Protein AF-A0A945QR01-F1 (afdb_monomer_lite)

Radius of gyration: 19.52 Å; chains: 1; bounding box: 45×34×49 Å

Sequence (111 aa):
MERTLLPRRHHVQRFGSALNLNPHSHVLMLDGVYASDKKGAAPVFVPAPPLRDTDVQRIVETAAHRLLRLLQQRGVLDETDGDLPRPSGAQAQAIRSAAKSLGVLAPALNT

pLDDT: mean 73.04, std 20.97, range [30.41, 96.0]

Structure (mmCIF, N/CA/C/O backbone):
data_AF-A0A945QR01-F1
#
_entry.id   AF-A0A945QR01-F1
#
loop_
_atom_site.group_PDB
_atom_site.id
_atom_site.type_symbol
_atom_site.label_atom_id
_atom_site.label_alt_id
_atom_site.label_comp_id
_atom_site.label_asym_id
_atom_site.label_entity_id
_atom_site.label_seq_id
_atom_site.pdbx_PDB_ins_code
_atom_site.Cartn_x
_atom_site.Cartn_y
_atom_site.Cartn_z
_atom_site.occupancy
_atom_site.B_iso_or_equiv
_atom_site.auth_seq_id
_atom_site.auth_comp_id
_atom_site.auth_asym_id
_atom_site.auth_atom_id
_atom_site.pdbx_PDB_model_num
ATOM 1 N N . MET A 1 1 ? -29.994 14.642 -14.739 1.00 39.94 1 MET A N 1
ATOM 2 C CA . MET A 1 1 ? -29.376 13.513 -14.008 1.00 39.94 1 MET A CA 1
ATOM 3 C C . MET A 1 1 ? -27.918 13.869 -13.769 1.00 39.94 1 MET A C 1
ATOM 5 O O . MET A 1 1 ? -27.083 13.672 -14.641 1.00 39.94 1 MET A O 1
ATOM 9 N N . GLU A 1 2 ? -27.630 14.512 -12.643 1.00 39.19 2 GLU A N 1
ATOM 10 C CA . GLU A 1 2 ? -26.294 15.015 -12.328 1.00 39.19 2 GLU A CA 1
ATOM 11 C C . GLU A 1 2 ? -25.485 13.885 -11.683 1.00 39.19 2 GLU A C 1
ATOM 13 O O . GLU A 1 2 ? -25.785 13.429 -10.581 1.00 39.19 2 GLU A O 1
ATOM 18 N N . ARG A 1 3 ? -24.501 13.352 -12.415 1.00 45.19 3 ARG A N 1
ATOM 19 C CA . ARG A 1 3 ? -23.526 12.418 -11.848 1.00 45.19 3 ARG A CA 1
ATOM 20 C C . ARG A 1 3 ? -22.586 13.230 -10.967 1.00 45.19 3 ARG A C 1
ATOM 22 O O . ARG A 1 3 ? -21.661 13.854 -11.476 1.00 45.19 3 ARG A O 1
ATOM 29 N N . THR A 1 4 ? -22.799 13.192 -9.656 1.00 41.06 4 THR A N 1
ATOM 30 C CA . THR A 1 4 ? -21.803 13.646 -8.685 1.00 41.06 4 THR A CA 1
ATOM 31 C C . THR A 1 4 ? -20.537 12.807 -8.873 1.00 41.06 4 THR A C 1
ATOM 33 O O . THR A 1 4 ? -20.452 11.661 -8.430 1.00 41.06 4 THR A O 1
ATOM 36 N N . LEU A 1 5 ? -19.558 13.359 -9.590 1.00 51.69 5 LEU A N 1
ATOM 37 C CA . LEU A 1 5 ? -18.205 12.824 -9.669 1.00 51.69 5 LEU A CA 1
ATOM 38 C C . LEU A 1 5 ? -17.590 12.960 -8.276 1.00 51.69 5 LEU A C 1
ATOM 40 O O . LEU A 1 5 ? -17.088 14.018 -7.907 1.00 51.69 5 LEU A O 1
ATOM 44 N N . LEU A 1 6 ? -17.663 11.894 -7.479 1.00 49.56 6 LEU A N 1
ATOM 45 C CA . LEU A 1 6 ? -16.903 11.816 -6.238 1.00 49.56 6 LEU A CA 1
ATOM 46 C C . LEU A 1 6 ? -15.414 12.047 -6.565 1.00 49.56 6 LEU A C 1
ATOM 48 O O . LEU A 1 6 ? -14.899 11.421 -7.500 1.00 49.56 6 LEU A O 1
ATOM 52 N N . PRO A 1 7 ? -14.710 12.922 -5.827 1.00 54.66 7 PRO A N 1
ATOM 53 C CA . PRO A 1 7 ? -13.294 13.167 -6.060 1.00 54.66 7 PRO A CA 1
ATOM 54 C C . PRO A 1 7 ? -12.510 11.858 -5.934 1.00 54.66 7 PRO A C 1
ATOM 56 O O . PRO A 1 7 ? -12.812 11.003 -5.093 1.00 54.66 7 PRO A O 1
ATOM 59 N N . ARG A 1 8 ? -11.490 11.682 -6.784 1.00 59.31 8 ARG A N 1
ATOM 60 C CA . ARG A 1 8 ? -10.595 10.524 -6.690 1.00 59.31 8 ARG A CA 1
ATOM 61 C C . ARG A 1 8 ? -9.951 10.532 -5.303 1.00 59.31 8 ARG A C 1
ATOM 63 O O . ARG A 1 8 ? -9.205 11.444 -4.975 1.00 59.31 8 ARG A O 1
ATOM 70 N N . ARG A 1 9 ? -10.225 9.499 -4.500 1.00 69.88 9 ARG A N 1
ATOM 71 C CA . ARG A 1 9 ? -9.736 9.337 -3.112 1.00 69.88 9 ARG A CA 1
ATOM 72 C C . ARG A 1 9 ? -8.222 9.083 -2.996 1.00 69.88 9 ARG A C 1
ATOM 74 O O . ARG A 1 9 ? -7.746 8.652 -1.954 1.00 69.88 9 ARG A O 1
ATOM 81 N N . HIS A 1 10 ? -7.477 9.285 -4.076 1.00 76.00 10 HIS A N 1
ATOM 82 C CA . HIS A 1 10 ? -6.039 9.081 -4.154 1.00 76.00 10 HIS A CA 1
ATOM 83 C C . HIS A 1 10 ? -5.429 10.148 -5.060 1.00 76.00 10 HIS A C 1
ATOM 85 O O . HIS A 1 10 ? -5.981 10.480 -6.112 1.00 76.00 10 HIS A O 1
ATOM 91 N N . HIS A 1 11 ? -4.277 10.667 -4.651 1.00 87.88 11 HIS A N 1
ATOM 92 C CA . HIS A 1 11 ? -3.500 11.617 -5.433 1.00 87.88 11 HIS A CA 1
ATOM 93 C C . HIS A 1 11 ? -2.422 10.861 -6.211 1.00 87.88 11 HIS A C 1
ATOM 95 O O . HIS A 1 11 ? -1.699 10.049 -5.638 1.00 87.88 11 HIS A O 1
ATOM 101 N N . VAL A 1 12 ? -2.302 11.119 -7.514 1.00 88.94 12 VAL A N 1
ATOM 102 C CA . VAL A 1 12 ? -1.250 10.522 -8.347 1.00 88.94 12 VAL A CA 1
ATOM 103 C C . VAL A 1 12 ? -0.167 11.559 -8.587 1.00 88.94 12 VAL A C 1
ATOM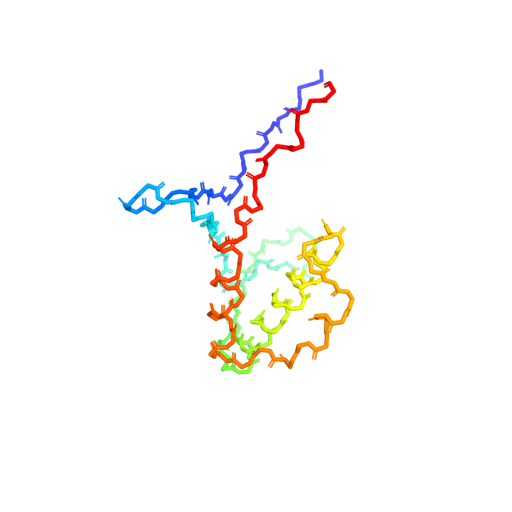 105 O O . VAL A 1 12 ? -0.361 12.497 -9.359 1.00 88.94 12 VAL A O 1
ATOM 108 N N . GLN A 1 13 ? 0.993 11.351 -7.976 1.00 89.31 13 GLN A N 1
ATOM 109 C CA . GLN A 1 13 ? 2.190 12.117 -8.281 1.00 89.31 13 GLN A CA 1
ATOM 110 C C . GLN A 1 13 ? 2.880 11.494 -9.496 1.00 89.31 13 GLN A C 1
ATOM 112 O O . GLN A 1 13 ? 3.138 10.293 -9.525 1.00 89.31 13 GLN A O 1
ATOM 117 N N . ARG A 1 14 ? 3.148 12.302 -10.527 1.00 89.31 14 ARG A N 1
ATOM 118 C CA . ARG A 1 14 ? 3.648 11.805 -11.823 1.00 89.31 14 ARG A CA 1
ATOM 119 C C . ARG A 1 14 ? 5.146 11.979 -12.031 1.00 89.31 14 ARG A C 1
ATOM 121 O O . ARG A 1 14 ? 5.735 11.166 -12.732 1.00 89.31 14 ARG A O 1
ATOM 128 N N . PHE A 1 15 ? 5.751 13.011 -11.454 1.00 91.25 15 PHE A N 1
ATOM 129 C CA . PHE A 1 15 ? 7.141 13.377 -11.724 1.00 91.25 15 PHE A CA 1
ATOM 130 C C . PHE A 1 15 ? 7.979 13.388 -10.444 1.00 91.25 15 PHE A C 1
ATOM 132 O O . PHE A 1 15 ? 7.483 13.726 -9.364 1.00 91.25 15 PHE A O 1
ATOM 139 N N . GLY A 1 16 ? 9.245 12.982 -10.579 1.00 88.75 16 GLY A N 1
ATOM 140 C CA . GLY A 1 16 ? 10.271 13.136 -9.545 1.00 88.75 16 GLY A CA 1
ATOM 141 C C . GLY A 1 16 ? 10.892 14.537 -9.539 1.00 88.75 16 GLY A C 1
ATOM 142 O O . GLY A 1 16 ? 10.578 15.369 -10.388 1.00 88.75 16 GLY A O 1
ATOM 143 N N . SER A 1 17 ? 11.814 14.788 -8.605 1.00 89.00 17 SER A N 1
ATOM 144 C CA . SER A 1 17 ? 12.518 16.078 -8.484 1.00 89.00 17 SER A CA 1
ATOM 145 C C . SER A 1 17 ? 13.343 16.447 -9.722 1.00 89.00 17 SER A C 1
ATOM 147 O O . SER A 1 17 ? 13.511 17.625 -10.009 1.00 89.00 17 SER A O 1
ATOM 149 N N . ALA A 1 18 ? 13.806 15.454 -10.487 1.00 93.31 18 ALA A N 1
ATOM 150 C CA . ALA A 1 18 ? 14.526 15.640 -11.747 1.00 93.31 18 ALA A CA 1
ATOM 151 C C . ALA A 1 18 ? 13.604 15.676 -12.988 1.00 93.31 18 ALA A C 1
ATOM 153 O O . ALA A 1 18 ? 14.071 15.448 -14.099 1.00 93.31 18 ALA A O 1
ATOM 154 N N . LEU A 1 19 ? 12.289 15.880 -12.813 1.00 88.88 19 LEU A N 1
ATOM 155 C CA . LEU A 1 19 ? 11.259 15.860 -13.871 1.00 88.88 19 LEU A CA 1
ATOM 156 C C . LEU A 1 19 ? 11.142 14.546 -14.666 1.00 88.88 19 LEU A C 1
ATOM 158 O O . LEU A 1 19 ? 10.365 14.454 -15.613 1.00 88.88 19 LEU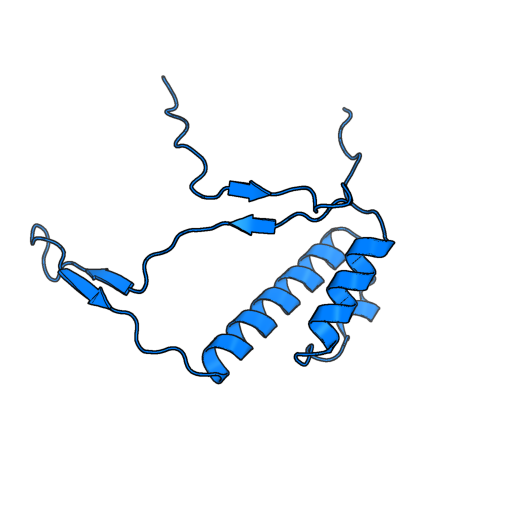 A O 1
ATOM 162 N N . ASN A 1 20 ? 11.842 13.489 -14.259 1.00 89.31 20 ASN A N 1
ATOM 163 C CA . ASN A 1 20 ? 11.662 12.167 -14.836 1.00 89.31 20 ASN A CA 1
ATOM 164 C C . ASN A 1 20 ? 10.276 11.610 -14.472 1.00 89.31 20 ASN A C 1
ATOM 166 O O . ASN A 1 20 ? 9.817 11.747 -13.330 1.00 89.31 20 ASN A O 1
ATOM 170 N N . LEU A 1 21 ? 9.636 10.930 -15.428 1.00 87.88 21 LEU A N 1
ATOM 171 C CA . LEU A 1 21 ? 8.386 10.211 -15.189 1.00 87.88 21 LEU A CA 1
ATOM 172 C C . LEU A 1 21 ? 8.599 9.187 -14.057 1.00 87.88 21 LEU A C 1
ATOM 174 O O . LEU A 1 21 ? 9.528 8.377 -14.091 1.00 87.88 21 LEU A O 1
ATOM 178 N N . ASN A 1 22 ? 7.781 9.288 -13.011 1.00 84.25 22 ASN A N 1
ATOM 179 C CA . ASN A 1 22 ? 7.810 8.446 -11.817 1.00 84.25 22 ASN A CA 1
ATOM 180 C C . ASN A 1 22 ? 6.410 8.378 -11.168 1.00 84.25 22 ASN A C 1
ATOM 182 O O . ASN A 1 22 ? 6.186 8.973 -10.105 1.00 84.25 22 ASN A O 1
ATOM 186 N N . PRO A 1 23 ? 5.442 7.710 -11.821 1.00 86.38 23 PRO A N 1
ATOM 187 C CA . PRO A 1 23 ? 4.070 7.657 -11.345 1.00 86.38 23 PRO A CA 1
ATOM 188 C C . PRO A 1 23 ? 3.974 6.868 -10.036 1.00 86.38 23 PRO A C 1
ATOM 190 O O . PRO A 1 23 ? 4.323 5.691 -9.980 1.00 86.38 23 PRO A O 1
ATOM 193 N N . HIS A 1 24 ? 3.442 7.499 -8.994 1.00 86.00 24 HIS A N 1
ATOM 194 C CA . HIS A 1 24 ? 3.088 6.840 -7.742 1.00 86.00 24 HIS A CA 1
ATOM 195 C C . HIS A 1 24 ? 1.809 7.432 -7.155 1.00 86.00 24 HIS A C 1
ATOM 197 O O . HIS A 1 24 ? 1.487 8.607 -7.337 1.00 86.00 24 HIS A O 1
ATOM 203 N N . SER A 1 25 ? 1.048 6.577 -6.477 1.00 87.12 25 SER A N 1
ATOM 204 C CA . SER A 1 25 ? -0.222 6.955 -5.865 1.00 87.12 25 SER A CA 1
ATOM 205 C C . SER A 1 25 ? -0.037 7.133 -4.368 1.00 87.12 25 SER A C 1
ATOM 207 O O . SER A 1 25 ? 0.401 6.212 -3.685 1.00 87.12 25 SER A O 1
ATOM 209 N N . HIS A 1 26 ? -0.412 8.303 -3.870 1.00 86.12 26 HIS A N 1
ATOM 210 C CA . HIS A 1 26 ? -0.587 8.571 -2.451 1.00 86.12 26 HIS A CA 1
ATOM 211 C C . HIS A 1 26 ? -2.027 8.235 -2.085 1.00 86.12 26 HIS A C 1
ATOM 213 O O . HIS A 1 26 ? -2.973 8.785 -2.661 1.00 86.12 26 HIS A O 1
ATOM 219 N N . VAL A 1 27 ? -2.190 7.299 -1.155 1.00 87.12 27 VAL A N 1
ATOM 220 C CA . VAL A 1 27 ? -3.495 6.802 -0.720 1.00 87.12 27 VAL A CA 1
ATOM 221 C C . VAL A 1 27 ? -3.548 6.863 0.798 1.00 87.12 27 VAL A C 1
ATOM 223 O O . VAL A 1 27 ? -2.628 6.400 1.464 1.00 87.12 27 VAL A O 1
ATOM 226 N N . LEU A 1 28 ? -4.632 7.421 1.333 1.00 89.75 28 LEU A N 1
ATOM 227 C CA . LEU A 1 28 ? -4.946 7.349 2.755 1.00 89.75 28 LEU A CA 1
ATOM 228 C C . LEU A 1 28 ? -5.962 6.230 2.974 1.00 89.75 28 LEU A C 1
ATOM 230 O O . LEU A 1 28 ? -7.000 6.182 2.309 1.00 89.75 28 LEU A O 1
ATOM 234 N N . MET A 1 29 ? -5.649 5.331 3.901 1.00 87.00 29 MET A N 1
ATOM 235 C CA . MET A 1 29 ? -6.525 4.245 4.333 1.00 87.00 29 MET A CA 1
ATOM 236 C C . MET A 1 29 ? -6.592 4.214 5.858 1.00 87.00 29 MET A C 1
ATOM 238 O O . MET A 1 29 ? -5.676 4.674 6.535 1.00 87.00 29 MET A O 1
ATOM 242 N N . LEU A 1 30 ? -7.700 3.690 6.381 1.00 92.69 30 LEU A N 1
ATOM 243 C CA . LEU A 1 30 ? -7.853 3.421 7.808 1.00 92.69 30 LEU A CA 1
ATOM 244 C C . LEU A 1 30 ? -7.021 2.196 8.195 1.00 92.69 30 LEU A C 1
ATOM 246 O O . LEU A 1 30 ? -7.009 1.209 7.460 1.00 92.69 30 LEU A O 1
ATOM 250 N N . ASP A 1 31 ? -6.403 2.242 9.374 1.00 93.06 31 ASP A N 1
ATOM 251 C CA . ASP A 1 31 ? -5.713 1.098 9.981 1.00 93.06 31 ASP A CA 1
ATOM 252 C C . ASP A 1 31 ? -6.684 0.249 10.819 1.00 93.06 31 ASP A C 1
ATOM 254 O O . ASP A 1 31 ? -6.586 0.108 12.038 1.00 93.06 31 ASP A O 1
ATOM 258 N N . GLY A 1 32 ? -7.740 -0.213 10.157 1.00 94.44 32 GLY A N 1
ATOM 259 C CA . GLY A 1 32 ? -8.865 -0.882 10.791 1.00 94.44 32 GLY A CA 1
ATOM 260 C C . GLY A 1 32 ? -10.150 -0.691 10.004 1.00 94.44 32 GLY A C 1
ATOM 261 O O . GLY A 1 32 ? -10.164 -0.158 8.892 1.00 94.44 32 GLY A O 1
ATOM 262 N N . VAL A 1 33 ? -11.253 -1.134 10.591 1.00 94.75 33 VAL A N 1
ATOM 263 C CA . VAL A 1 33 ? -12.578 -1.093 9.971 1.00 94.75 33 VAL A CA 1
ATOM 264 C C . VAL A 1 33 ? -13.612 -0.574 10.955 1.00 94.75 33 VAL A C 1
ATOM 266 O O . VAL A 1 33 ? -13.480 -0.741 12.159 1.00 94.75 33 VAL A O 1
ATOM 269 N N . TYR A 1 34 ? -14.673 0.034 10.443 1.00 94.19 34 TYR A N 1
ATOM 270 C CA . TYR A 1 34 ? -15.878 0.280 11.226 1.00 94.19 34 TYR A CA 1
ATOM 271 C C . TYR A 1 34 ? -16.846 -0.886 11.014 1.00 94.19 34 TYR A C 1
ATOM 273 O O . TYR A 1 34 ? -17.167 -1.209 9.869 1.00 94.19 34 TYR A O 1
ATOM 281 N N . ALA A 1 35 ? -17.301 -1.513 12.098 1.00 92.25 35 ALA A N 1
ATOM 282 C CA . ALA A 1 35 ? -18.235 -2.637 12.066 1.00 92.25 35 ALA A CA 1
ATOM 283 C C . ALA A 1 35 ? -19.474 -2.348 12.928 1.00 92.25 35 ALA A C 1
ATOM 285 O O . ALA A 1 35 ? -19.366 -1.744 13.993 1.00 92.25 35 ALA A O 1
ATOM 286 N N . SER A 1 36 ? -20.647 -2.797 12.475 1.00 91.94 36 SER A N 1
ATOM 287 C CA . SER A 1 36 ? -21.901 -2.761 13.242 1.00 91.94 36 SER A CA 1
ATOM 288 C C . SER A 1 36 ? -22.371 -4.193 13.492 1.00 91.94 36 SER A C 1
ATOM 290 O O . SER A 1 36 ? -22.458 -4.984 12.554 1.00 91.94 36 SER A O 1
ATOM 292 N N . ASP A 1 37 ? -22.687 -4.523 14.743 1.00 80.12 37 ASP A N 1
ATOM 293 C CA . ASP A 1 37 ? -23.121 -5.862 15.169 1.00 80.12 37 ASP A CA 1
ATOM 294 C C . ASP A 1 37 ? -24.604 -6.146 14.861 1.00 80.12 37 ASP A C 1
ATOM 296 O O . ASP A 1 37 ? -25.018 -7.300 14.737 1.00 80.12 37 ASP A O 1
ATOM 300 N N . LYS A 1 38 ? -25.414 -5.092 14.727 1.00 82.62 38 LYS A N 1
ATOM 301 C CA . LYS A 1 38 ? -26.855 -5.142 14.468 1.00 82.62 38 LYS A CA 1
ATOM 302 C C . LYS A 1 38 ? -27.265 -4.047 13.494 1.00 82.62 38 LYS A C 1
ATOM 304 O O . LYS A 1 38 ? -26.687 -2.960 13.441 1.00 82.62 38 LYS A O 1
ATOM 309 N N . LYS A 1 39 ? -28.323 -4.316 12.729 1.00 81.12 39 LYS A N 1
ATOM 310 C CA . LYS A 1 39 ? -28.899 -3.345 11.794 1.00 81.12 39 LYS A CA 1
ATOM 311 C C . LYS A 1 39 ? -29.405 -2.124 12.576 1.00 81.12 39 LYS A C 1
ATOM 3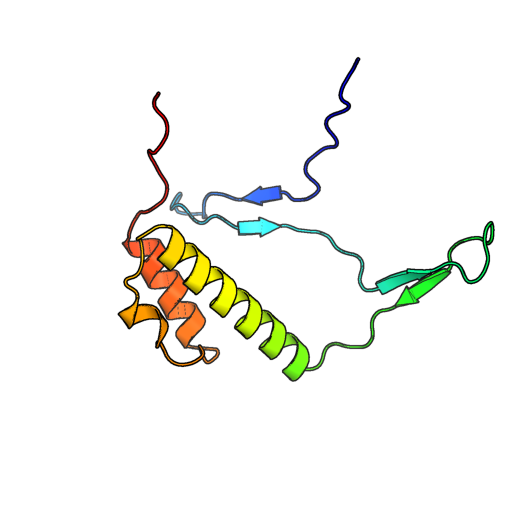13 O O . LYS A 1 39 ? -30.305 -2.257 13.396 1.00 81.12 39 LYS A O 1
ATOM 318 N N . GLY A 1 40 ? -28.820 -0.954 12.317 1.00 80.19 40 GLY A N 1
ATOM 319 C CA . GLY A 1 40 ? -29.170 0.306 12.986 1.00 80.19 40 GLY A CA 1
ATOM 320 C C . GLY A 1 40 ? -28.328 0.657 14.219 1.00 80.19 40 GLY A C 1
ATOM 321 O O . GLY A 1 40 ? -28.517 1.739 14.766 1.00 80.19 40 GLY A O 1
ATOM 322 N N . ALA A 1 41 ? -27.388 -0.198 14.642 1.00 87.06 41 ALA A N 1
ATOM 323 C CA . ALA A 1 41 ? -26.428 0.147 15.690 1.00 87.06 41 ALA A CA 1
ATOM 324 C C . ALA A 1 41 ? -25.326 1.077 15.154 1.00 87.06 41 ALA A C 1
ATOM 326 O O . ALA A 1 41 ? -24.890 0.945 14.003 1.00 87.06 41 ALA A O 1
ATOM 327 N N . ALA A 1 42 ? -24.855 1.997 16.003 1.00 92.44 42 ALA A N 1
ATOM 328 C CA . ALA A 1 42 ? -23.723 2.856 15.676 1.00 92.44 42 ALA A CA 1
ATOM 329 C C . ALA A 1 42 ? -22.475 1.997 15.390 1.00 92.44 42 ALA A C 1
ATOM 331 O O . ALA A 1 42 ? -22.194 1.068 16.150 1.00 92.44 42 ALA A O 1
ATOM 332 N N . PRO A 1 43 ? -21.735 2.270 14.303 1.00 93.38 43 PRO A N 1
ATOM 333 C CA . PRO A 1 43 ? -20.546 1.504 13.976 1.00 93.38 43 PRO A CA 1
ATOM 334 C C . PRO A 1 43 ? -19.437 1.751 15.000 1.00 93.38 43 PRO A C 1
ATOM 336 O O . PRO A 1 43 ? -19.183 2.888 15.399 1.00 93.38 43 PRO A O 1
ATOM 339 N N . VAL A 1 44 ? -18.738 0.686 15.377 1.00 94.50 44 VAL A N 1
ATOM 340 C CA . VAL A 1 44 ? -17.585 0.728 16.282 1.00 94.50 44 VAL A CA 1
ATOM 341 C C . VAL A 1 44 ? -16.313 0.518 15.470 1.00 94.50 44 VAL A C 1
ATOM 343 O O . VAL A 1 44 ? -16.276 -0.318 14.564 1.00 94.50 44 VAL A O 1
ATOM 346 N N . PHE A 1 45 ? -15.270 1.290 15.776 1.00 95.31 45 PHE A N 1
ATOM 347 C CA . PHE A 1 45 ? -13.963 1.104 15.157 1.00 95.31 45 PHE A CA 1
ATOM 348 C C . PHE A 1 45 ? -13.271 -0.134 15.730 1.00 95.31 45 PHE A C 1
ATOM 350 O O . PHE A 1 45 ? -13.101 -0.264 16.941 1.00 95.31 45 PHE A O 1
ATOM 357 N N . VAL A 1 46 ? -12.850 -1.022 14.837 1.00 95.44 46 VAL A N 1
ATOM 358 C CA . VAL A 1 46 ? -12.066 -2.216 15.128 1.00 95.44 46 VAL A CA 1
ATOM 359 C C . VAL A 1 46 ? -10.685 -2.013 14.497 1.00 95.44 46 VAL A C 1
ATOM 361 O O . VAL A 1 46 ? -10.593 -1.989 13.264 1.00 95.44 46 VAL A O 1
ATOM 364 N N . PRO A 1 47 ? -9.621 -1.835 15.301 1.00 96.00 47 PRO A N 1
ATOM 365 C CA . PRO A 1 47 ? -8.275 -1.640 14.774 1.00 96.00 47 PRO A CA 1
ATOM 366 C C . PRO A 1 47 ? -7.793 -2.893 14.037 1.00 96.00 47 PRO A C 1
ATOM 368 O O . PRO A 1 47 ? -8.164 -4.018 14.387 1.00 96.00 47 PRO A O 1
ATOM 371 N N . ALA A 1 48 ? -6.957 -2.704 13.018 1.00 94.94 48 ALA A N 1
ATOM 372 C CA . ALA A 1 48 ? -6.280 -3.821 12.376 1.00 94.94 48 ALA A CA 1
ATOM 373 C C . ALA A 1 48 ? -5.278 -4.475 13.352 1.00 94.94 48 ALA A C 1
ATOM 375 O O . ALA A 1 48 ? -4.726 -3.802 14.227 1.00 94.94 48 ALA A O 1
ATOM 376 N N . PRO A 1 49 ? -5.022 -5.790 13.233 1.00 94.19 49 PRO A N 1
ATOM 377 C CA . PRO A 1 49 ? -3.928 -6.410 13.967 1.00 94.19 49 PRO A CA 1
ATOM 378 C C . PRO A 1 49 ? -2.574 -5.851 13.488 1.00 94.19 49 PRO A C 1
ATOM 380 O O . PRO A 1 49 ? -2.458 -5.467 12.321 1.00 94.19 49 PRO A O 1
ATOM 383 N N . PRO A 1 50 ? -1.529 -5.861 14.338 1.00 93.50 50 PRO A N 1
ATOM 384 C CA . PRO A 1 50 ? -0.189 -5.456 13.930 1.00 93.50 50 PRO A CA 1
ATOM 385 C C . PRO A 1 50 ? 0.291 -6.234 12.702 1.00 93.50 50 PRO A C 1
ATOM 387 O O . PRO A 1 50 ? 0.142 -7.458 12.629 1.00 93.50 50 PRO A O 1
ATOM 390 N N . LEU A 1 51 ? 0.901 -5.527 11.751 1.00 90.44 51 LEU A N 1
ATOM 391 C CA . LEU A 1 51 ? 1.509 -6.153 10.582 1.00 90.44 51 LEU A CA 1
ATOM 392 C C . LEU A 1 51 ? 2.739 -6.964 10.989 1.00 90.44 51 LEU A C 1
ATOM 394 O O . LEU A 1 51 ? 3.602 -6.486 11.724 1.00 90.44 51 LEU A O 1
ATOM 398 N N . ARG A 1 52 ? 2.840 -8.181 10.455 1.00 94.69 52 ARG A N 1
ATOM 399 C CA . ARG A 1 52 ? 4.050 -9.004 10.531 1.00 94.69 52 ARG A CA 1
ATOM 400 C C . ARG A 1 52 ? 4.800 -8.922 9.207 1.00 94.69 52 ARG A C 1
ATOM 402 O O . ARG A 1 52 ? 4.192 -8.692 8.160 1.00 94.69 52 ARG A O 1
ATOM 409 N N . ASP A 1 53 ? 6.087 -9.246 9.218 1.00 93.25 53 ASP A N 1
ATOM 410 C CA . ASP A 1 53 ? 6.909 -9.283 7.998 1.00 93.25 53 ASP A CA 1
ATOM 411 C C . ASP A 1 53 ? 6.307 -10.185 6.910 1.00 93.25 53 ASP A C 1
ATOM 413 O O . ASP A 1 53 ? 6.319 -9.850 5.728 1.00 93.25 53 ASP A O 1
ATOM 417 N N . THR A 1 54 ? 5.682 -11.297 7.310 1.00 92.75 54 THR A N 1
ATOM 418 C CA . THR A 1 54 ? 4.995 -12.217 6.387 1.00 92.75 54 THR A CA 1
ATOM 419 C C . THR A 1 54 ? 3.753 -11.614 5.729 1.00 92.75 54 THR A C 1
ATOM 421 O O . THR A 1 54 ? 3.374 -12.029 4.633 1.00 92.75 54 THR A O 1
ATOM 424 N N . ASP A 1 55 ? 3.100 -10.642 6.369 1.00 92.81 55 ASP A N 1
ATOM 425 C CA . ASP A 1 55 ? 1.965 -9.924 5.791 1.00 92.81 55 ASP A CA 1
ATOM 426 C C . ASP A 1 55 ? 2.465 -8.896 4.763 1.00 92.81 55 ASP A C 1
ATOM 428 O O . ASP A 1 55 ? 1.928 -8.827 3.655 1.00 92.81 55 ASP A O 1
ATOM 432 N N . VAL A 1 56 ? 3.565 -8.193 5.065 1.00 90.12 56 VAL A N 1
ATOM 433 C CA . VAL A 1 56 ? 4.246 -7.287 4.121 1.00 90.12 56 VAL A CA 1
ATOM 434 C C . VAL A 1 56 ? 4.760 -8.050 2.899 1.00 90.12 56 VAL A C 1
ATOM 436 O O . VAL A 1 56 ? 4.490 -7.649 1.765 1.00 90.12 56 VAL A O 1
ATOM 439 N N . GLN A 1 57 ? 5.436 -9.183 3.106 1.00 89.44 57 GLN A N 1
ATOM 440 C CA . GLN A 1 57 ? 5.929 -10.035 2.024 1.00 89.44 57 GLN A CA 1
ATOM 441 C C . GLN A 1 57 ? 4.792 -10.471 1.092 1.00 89.44 57 GLN A C 1
ATOM 443 O O . GLN A 1 57 ? 4.906 -10.342 -0.127 1.00 89.44 57 GLN A O 1
ATOM 448 N N . ARG A 1 58 ? 3.658 -10.908 1.651 1.00 90.06 58 ARG A N 1
ATOM 449 C CA . ARG A 1 58 ? 2.488 -11.329 0.865 1.00 90.06 58 ARG A CA 1
ATOM 450 C C . ARG A 1 58 ? 1.935 -10.199 -0.001 1.00 90.06 58 ARG A C 1
ATOM 452 O O . ARG A 1 58 ? 1.533 -10.442 -1.141 1.00 90.06 58 ARG A O 1
ATOM 459 N N . ILE A 1 59 ? 1.914 -8.970 0.517 1.00 89.19 59 ILE A N 1
ATOM 460 C CA . ILE A 1 59 ? 1.485 -7.785 -0.240 1.00 89.19 59 ILE A CA 1
ATOM 461 C C . ILE A 1 59 ? 2.444 -7.530 -1.406 1.00 89.19 59 ILE A C 1
ATOM 463 O O . ILE A 1 59 ? 1.985 -7.349 -2.536 1.00 89.19 59 ILE A O 1
ATOM 467 N N . VAL A 1 60 ? 3.756 -7.559 -1.154 1.00 88.38 60 VAL A N 1
ATOM 468 C CA . VAL A 1 60 ? 4.788 -7.346 -2.182 1.00 88.38 60 VAL A CA 1
ATOM 469 C C . VAL A 1 60 ? 4.688 -8.398 -3.286 1.00 88.38 60 VAL A C 1
ATOM 471 O O . VAL A 1 60 ? 4.616 -8.040 -4.460 1.00 88.38 60 VAL A O 1
ATOM 474 N N . GLU A 1 61 ? 4.600 -9.678 -2.925 1.00 87.31 61 GLU A N 1
ATOM 475 C CA . GLU A 1 61 ? 4.457 -10.779 -3.884 1.00 87.31 61 GLU A CA 1
ATOM 476 C C . GLU A 1 61 ? 3.166 -10.650 -4.700 1.00 87.31 61 GLU A C 1
ATOM 478 O O . GLU A 1 61 ? 3.171 -10.803 -5.921 1.00 87.31 61 GLU A O 1
ATOM 483 N N . THR A 1 62 ? 2.046 -10.310 -4.056 1.00 88.88 62 THR A N 1
ATOM 484 C CA . THR A 1 62 ? 0.765 -10.114 -4.752 1.00 88.88 62 THR A CA 1
ATOM 485 C C . THR A 1 62 ? 0.833 -8.948 -5.738 1.00 88.88 62 THR A C 1
ATOM 487 O O . THR A 1 62 ? 0.340 -9.058 -6.863 1.00 88.88 62 THR A O 1
ATOM 490 N N . ALA A 1 63 ? 1.437 -7.827 -5.336 1.00 87.00 63 ALA A N 1
ATOM 491 C CA . ALA A 1 63 ? 1.609 -6.665 -6.198 1.00 87.00 63 ALA A CA 1
ATOM 492 C C . ALA A 1 63 ? 2.520 -6.983 -7.391 1.00 87.00 63 ALA A C 1
ATOM 494 O O . ALA A 1 63 ? 2.179 -6.634 -8.521 1.00 87.00 63 ALA A O 1
ATOM 495 N N . ALA A 1 64 ? 3.624 -7.698 -7.157 1.00 84.88 64 ALA A N 1
ATOM 496 C CA . ALA A 1 64 ? 4.543 -8.118 -8.206 1.00 84.88 64 ALA A CA 1
ATOM 497 C C . ALA A 1 64 ? 3.865 -9.033 -9.234 1.00 84.88 64 ALA A C 1
ATOM 499 O O . ALA A 1 64 ? 3.903 -8.730 -10.424 1.00 84.88 64 ALA A O 1
ATOM 500 N N . HIS A 1 65 ? 3.163 -10.085 -8.795 1.00 86.06 65 HIS A N 1
ATOM 501 C CA . HIS A 1 65 ? 2.445 -10.981 -9.708 1.00 86.06 65 HIS A CA 1
ATOM 502 C C . HIS A 1 65 ? 1.387 -10.242 -10.536 1.00 86.06 65 HIS A C 1
ATOM 504 O O . HIS A 1 65 ? 1.241 -10.489 -11.732 1.00 86.06 65 HIS A O 1
ATOM 510 N N . ARG A 1 66 ? 0.640 -9.313 -9.923 1.00 88.38 66 ARG A N 1
ATOM 511 C CA . ARG A 1 66 ? -0.351 -8.500 -10.647 1.00 88.38 66 ARG A CA 1
ATOM 512 C C . ARG A 1 66 ? 0.305 -7.584 -11.675 1.00 88.38 66 ARG A C 1
ATOM 514 O O . ARG A 1 66 ? -0.242 -7.426 -12.762 1.00 88.38 66 ARG A O 1
ATOM 521 N N . LEU A 1 67 ? 1.449 -6.991 -11.338 1.00 85.50 67 LEU A N 1
ATOM 522 C CA . LEU A 1 67 ? 2.187 -6.120 -12.246 1.00 85.50 67 LEU A CA 1
ATOM 523 C C . LEU A 1 67 ? 2.759 -6.904 -13.431 1.00 85.50 67 LEU A C 1
ATOM 525 O O . LEU A 1 67 ? 2.559 -6.476 -14.561 1.00 85.50 67 LEU A O 1
ATOM 529 N N . LEU A 1 68 ? 3.394 -8.055 -13.191 1.00 84.69 68 LEU A N 1
ATOM 530 C CA . LEU A 1 68 ? 3.906 -8.926 -14.256 1.00 84.69 68 LEU A CA 1
ATOM 531 C C . LEU A 1 68 ? 2.787 -9.334 -15.218 1.00 84.69 68 LEU A C 1
ATOM 533 O O . LEU A 1 68 ? 2.887 -9.071 -16.413 1.00 84.69 68 LEU A O 1
ATOM 537 N N . ARG A 1 69 ? 1.665 -9.842 -14.689 1.00 86.44 69 ARG A N 1
ATOM 538 C CA . ARG A 1 69 ? 0.491 -10.188 -15.506 1.00 86.44 69 ARG A CA 1
ATOM 539 C C . ARG A 1 69 ? -0.033 -9.005 -16.317 1.00 86.44 69 ARG A C 1
ATOM 541 O O . ARG A 1 69 ? -0.395 -9.176 -17.475 1.00 86.44 69 ARG A O 1
ATOM 548 N N . LEU A 1 70 ? -0.094 -7.810 -15.726 1.00 87.12 70 LEU A N 1
ATOM 549 C CA . LEU A 1 70 ? -0.541 -6.607 -16.431 1.00 87.12 70 LEU A CA 1
ATOM 550 C C . LEU A 1 70 ? 0.417 -6.223 -17.567 1.00 87.12 70 LEU A C 1
ATOM 552 O O . LEU A 1 70 ? -0.041 -5.781 -18.618 1.00 87.12 70 LEU A O 1
ATOM 556 N N . LEU A 1 71 ? 1.726 -6.355 -17.354 1.00 85.56 71 LEU A N 1
ATOM 557 C CA . LEU A 1 71 ? 2.740 -6.052 -18.364 1.00 85.56 71 LEU A CA 1
ATOM 558 C C . LEU A 1 71 ? 2.695 -7.058 -19.522 1.00 85.56 71 LEU A C 1
ATOM 560 O O . LEU A 1 71 ? 2.715 -6.629 -20.674 1.00 85.56 71 LEU A O 1
ATOM 564 N N . GLN A 1 72 ? 2.524 -8.351 -19.232 1.00 84.69 72 GLN A N 1
ATOM 565 C CA . GLN A 1 72 ? 2.313 -9.397 -20.244 1.00 84.69 72 GLN A CA 1
ATOM 566 C C . GLN A 1 72 ? 1.039 -9.151 -21.056 1.00 84.69 72 GLN A C 1
ATOM 568 O O . GLN A 1 72 ? 1.072 -9.092 -22.279 1.00 84.69 72 GLN A O 1
ATOM 573 N N . GLN A 1 73 ? -0.085 -8.871 -20.384 1.00 88.38 73 GLN A N 1
ATOM 574 C CA . GLN A 1 73 ? -1.352 -8.535 -21.049 1.00 88.38 73 GLN A CA 1
ATOM 575 C C . GLN A 1 73 ? -1.262 -7.300 -21.955 1.00 88.38 73 GLN A C 1
ATOM 577 O O . GLN A 1 73 ? -2.098 -7.124 -22.839 1.00 88.38 73 GLN A O 1
ATOM 582 N N . ARG A 1 74 ? -0.283 -6.420 -21.722 1.00 87.50 74 ARG A N 1
ATOM 583 C CA . ARG A 1 74 ? -0.027 -5.231 -22.542 1.00 87.50 74 ARG A CA 1
ATOM 584 C C . ARG A 1 74 ? 1.048 -5.448 -23.609 1.00 87.50 74 ARG A C 1
ATOM 586 O O . ARG A 1 74 ? 1.382 -4.484 -24.289 1.00 87.50 74 ARG A O 1
ATOM 593 N N . GLY A 1 75 ? 1.584 -6.663 -23.745 1.00 87.12 75 GLY A N 1
ATOM 594 C CA . GLY A 1 75 ? 2.651 -6.993 -24.694 1.00 87.12 75 GLY A CA 1
ATOM 595 C C . GLY A 1 75 ? 3.988 -6.319 -24.377 1.00 87.12 75 GLY A C 1
ATOM 596 O O . GLY A 1 75 ? 4.783 -6.091 -25.279 1.00 87.12 75 GLY A O 1
ATOM 597 N N . VAL A 1 76 ? 4.210 -5.923 -23.118 1.00 85.62 76 VAL A N 1
ATOM 598 C CA . VAL A 1 76 ? 5.468 -5.293 -22.672 1.00 85.62 76 VAL A CA 1
ATOM 599 C C . VAL A 1 76 ? 6.492 -6.339 -22.228 1.00 85.62 76 VAL A C 1
ATOM 601 O O . VAL A 1 76 ? 7.689 -6.078 -22.280 1.00 85.62 76 VAL A O 1
ATOM 604 N N . LEU A 1 77 ? 6.014 -7.494 -21.766 1.00 79.69 77 LEU A N 1
ATOM 605 C CA . LEU A 1 77 ? 6.813 -8.662 -21.404 1.00 79.69 77 LEU A CA 1
ATOM 606 C C . LEU A 1 77 ? 6.333 -9.851 -22.230 1.00 79.69 77 LEU A C 1
ATOM 608 O O . LEU A 1 77 ? 5.122 -9.981 -22.437 1.00 79.69 77 LEU A O 1
ATOM 612 N N . ASP A 1 78 ? 7.256 -10.717 -22.637 1.00 75.06 78 ASP A N 1
ATOM 613 C CA . ASP A 1 78 ? 6.907 -11.962 -23.317 1.00 75.06 78 ASP A CA 1
ATOM 614 C C . ASP A 1 78 ? 6.448 -13.027 -22.303 1.00 75.06 78 ASP A C 1
ATOM 616 O O . ASP A 1 78 ? 6.711 -12.953 -21.098 1.00 75.06 78 ASP A O 1
ATOM 620 N N . GLU A 1 79 ? 5.734 -14.053 -22.771 1.00 60.62 79 GLU A N 1
ATOM 621 C CA . GLU A 1 79 ? 5.223 -15.143 -21.918 1.00 60.62 79 GLU A CA 1
ATOM 622 C C . GLU A 1 79 ? 6.357 -15.884 -21.177 1.00 60.62 79 GLU A C 1
ATOM 624 O O . GLU A 1 79 ? 6.172 -16.332 -20.046 1.00 60.62 79 GLU A O 1
ATOM 629 N N . THR A 1 80 ? 7.562 -15.934 -21.759 1.00 59.44 80 THR A N 1
ATOM 630 C CA . THR A 1 80 ? 8.772 -16.512 -21.146 1.00 59.44 80 THR A CA 1
ATOM 631 C C . THR A 1 80 ? 9.355 -15.669 -20.010 1.00 59.44 80 THR A C 1
ATOM 633 O O . THR A 1 80 ? 10.063 -16.208 -19.164 1.00 59.44 80 THR A O 1
ATOM 636 N N . ASP A 1 81 ? 9.022 -14.377 -19.938 1.00 56.94 81 ASP A N 1
ATOM 637 C CA . ASP A 1 81 ? 9.415 -13.497 -18.828 1.00 56.94 81 ASP A CA 1
ATOM 638 C C . ASP A 1 81 ? 8.499 -13.677 -17.601 1.00 56.94 81 ASP A C 1
ATOM 640 O O . ASP A 1 81 ? 8.791 -13.185 -16.512 1.00 56.94 81 ASP A O 1
ATOM 644 N N . GLY A 1 82 ? 7.376 -14.391 -17.746 1.00 52.16 82 GLY A N 1
ATOM 645 C CA . GLY A 1 82 ? 6.452 -14.704 -16.650 1.00 52.16 82 GLY A CA 1
ATOM 646 C C . GLY A 1 82 ? 6.989 -15.716 -15.641 1.00 52.16 82 GLY A C 1
ATOM 647 O O . GLY A 1 82 ? 6.472 -15.786 -14.527 1.00 52.16 82 GLY A O 1
ATOM 648 N N . ASP A 1 83 ? 8.029 -16.461 -16.023 1.00 52.22 83 ASP A N 1
ATOM 649 C CA . ASP A 1 83 ? 8.717 -17.450 -15.184 1.00 52.22 83 ASP A CA 1
ATOM 650 C C . ASP A 1 83 ? 9.905 -16.836 -14.416 1.00 52.22 83 ASP A C 1
ATOM 652 O O . ASP A 1 83 ? 10.747 -17.535 -13.848 1.00 52.22 83 ASP A O 1
ATOM 656 N N . LEU A 1 84 ? 9.980 -15.495 -14.382 1.00 53.59 84 LEU A N 1
ATOM 657 C CA . LEU A 1 84 ? 10.889 -14.777 -13.497 1.00 53.59 84 LEU A CA 1
ATOM 658 C C . LEU A 1 8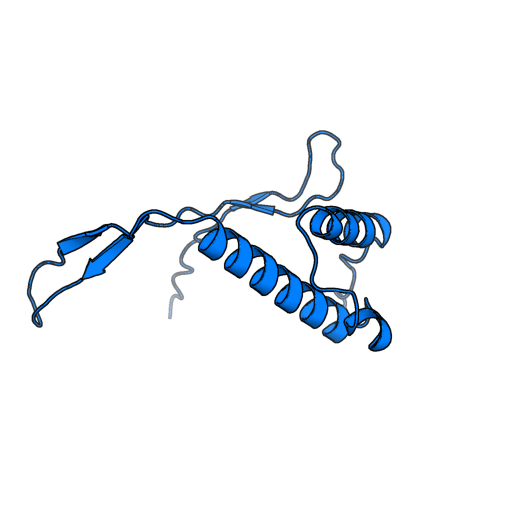4 ? 10.675 -15.277 -12.053 1.00 53.59 84 LEU A C 1
ATOM 660 O O . LEU A 1 84 ? 9.533 -15.301 -11.576 1.00 53.59 84 LEU A O 1
ATOM 664 N N . PRO A 1 85 ? 11.750 -15.661 -11.334 1.00 52.41 85 PRO A N 1
ATOM 665 C CA . PRO A 1 85 ? 11.656 -16.110 -9.952 1.00 52.41 85 PRO A CA 1
ATOM 666 C C . PRO A 1 85 ? 10.829 -15.132 -9.120 1.00 52.41 85 PRO A C 1
ATOM 668 O O . PRO A 1 85 ? 10.933 -13.918 -9.311 1.00 52.41 85 PRO A O 1
ATOM 671 N N . ARG A 1 86 ? 10.02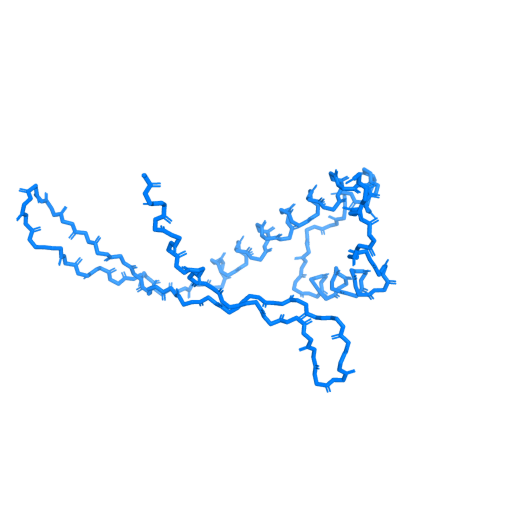9 -15.648 -8.172 1.00 54.84 86 ARG A N 1
ATOM 672 C CA . ARG A 1 86 ? 9.274 -14.803 -7.233 1.00 54.84 86 ARG A CA 1
ATOM 673 C C . ARG A 1 86 ? 10.209 -13.719 -6.701 1.00 54.84 86 ARG A C 1
ATOM 675 O O . ARG A 1 86 ? 11.243 -14.069 -6.121 1.00 54.84 86 ARG A O 1
ATOM 682 N N . PRO A 1 87 ? 9.887 -12.433 -6.899 1.00 51.34 87 PRO A N 1
ATOM 683 C CA . PRO A 1 87 ? 10.852 -11.401 -6.618 1.00 51.34 87 PRO A CA 1
ATOM 684 C C . PRO A 1 87 ? 11.120 -11.358 -5.121 1.00 51.34 87 PRO A C 1
ATOM 686 O O . PRO A 1 87 ? 10.271 -10.948 -4.332 1.00 51.34 87 PRO A O 1
ATOM 689 N N . SER A 1 88 ? 12.328 -11.766 -4.728 1.00 55.12 88 SER A N 1
ATOM 690 C CA . SER A 1 88 ? 12.872 -11.404 -3.424 1.00 55.12 88 SER A CA 1
ATOM 691 C C . SER A 1 88 ? 12.962 -9.875 -3.334 1.00 55.12 88 SER A C 1
ATOM 693 O O . SER A 1 88 ? 12.924 -9.181 -4.355 1.00 55.12 88 SER A O 1
ATOM 695 N N . GLY A 1 89 ? 13.091 -9.314 -2.127 1.00 46.19 89 GLY A N 1
ATOM 696 C CA . GLY A 1 89 ? 13.089 -7.856 -1.916 1.00 46.19 89 GLY A CA 1
ATOM 697 C C . GLY A 1 89 ? 14.047 -7.062 -2.827 1.00 46.19 89 GLY A C 1
ATOM 698 O O . GLY A 1 89 ? 13.760 -5.916 -3.166 1.00 46.19 89 GLY A O 1
ATOM 699 N N . ALA A 1 90 ? 15.127 -7.690 -3.307 1.00 46.50 90 ALA A N 1
ATOM 700 C CA . ALA A 1 90 ? 16.072 -7.121 -4.270 1.00 46.50 90 ALA A CA 1
ATOM 701 C C . ALA A 1 90 ? 15.539 -7.044 -5.722 1.00 46.50 90 ALA A C 1
ATOM 703 O O . ALA A 1 90 ? 15.879 -6.126 -6.466 1.00 46.50 90 ALA A O 1
ATOM 704 N N . GLN A 1 91 ? 14.663 -7.959 -6.144 1.00 51.62 91 GLN A N 1
ATOM 705 C CA . GLN A 1 91 ? 14.172 -8.066 -7.527 1.00 51.62 91 GLN A CA 1
ATOM 706 C C . GLN A 1 91 ? 13.034 -7.077 -7.844 1.00 51.62 91 GLN A C 1
ATOM 708 O O . GLN A 1 91 ? 12.871 -6.657 -8.990 1.00 51.62 91 GLN A O 1
ATOM 713 N N . ALA A 1 92 ? 12.317 -6.578 -6.829 1.00 48.31 92 ALA A N 1
ATOM 714 C CA . ALA A 1 92 ? 11.380 -5.457 -6.984 1.00 48.31 92 ALA A CA 1
ATOM 715 C C . ALA A 1 92 ? 12.074 -4.169 -7.484 1.00 48.31 92 ALA A C 1
ATOM 717 O O . ALA A 1 92 ? 11.437 -3.284 -8.062 1.00 48.31 92 ALA A O 1
ATOM 718 N N . GLN A 1 93 ? 13.389 -4.042 -7.271 1.00 47.31 93 GLN A N 1
ATOM 719 C CA . GLN A 1 93 ? 14.190 -2.958 -7.833 1.00 47.31 93 GLN A CA 1
ATOM 720 C C . GLN A 1 93 ? 14.476 -3.165 -9.327 1.00 47.31 93 GLN A C 1
ATOM 722 O O . GLN A 1 93 ? 14.416 -2.196 -10.075 1.00 47.31 93 GLN A O 1
ATOM 727 N N . ALA A 1 94 ? 14.666 -4.406 -9.782 1.00 45.66 94 ALA A N 1
ATOM 728 C CA . ALA A 1 94 ? 14.862 -4.731 -11.196 1.00 45.66 94 ALA A CA 1
ATOM 729 C C . ALA A 1 94 ? 13.604 -4.464 -12.044 1.00 45.66 94 ALA A C 1
ATOM 731 O O . ALA A 1 94 ? 13.708 -3.857 -13.107 1.00 45.66 94 ALA A O 1
ATOM 732 N N . ILE A 1 95 ? 12.407 -4.791 -11.535 1.00 52.03 95 ILE A N 1
ATOM 733 C CA . ILE A 1 95 ? 11.131 -4.466 -12.209 1.00 52.03 95 ILE A CA 1
ATOM 734 C C . ILE A 1 95 ? 10.955 -2.942 -12.346 1.00 52.03 95 ILE A C 1
ATOM 736 O O . ILE A 1 95 ? 10.522 -2.446 -13.388 1.00 52.03 95 ILE A O 1
ATOM 740 N N . ARG A 1 96 ? 11.353 -2.171 -11.320 1.00 47.88 96 ARG A N 1
ATOM 741 C CA . ARG A 1 96 ? 11.382 -0.699 -11.382 1.00 47.88 96 ARG A CA 1
ATOM 742 C C . ARG A 1 96 ? 12.365 -0.182 -12.431 1.00 47.88 96 ARG A C 1
ATOM 744 O O . ARG A 1 96 ? 12.034 0.767 -13.135 1.00 47.88 96 ARG A O 1
ATOM 751 N N . SER A 1 97 ? 13.545 -0.785 -12.547 1.00 42.88 97 SER A N 1
ATOM 752 C CA . SER A 1 97 ? 14.552 -0.400 -13.541 1.00 42.88 97 SER A CA 1
ATOM 753 C C . SER A 1 97 ? 14.095 -0.687 -14.971 1.00 42.88 97 SER A C 1
ATOM 755 O O . SER A 1 97 ? 14.248 0.181 -15.828 1.00 42.88 97 SER A O 1
ATOM 757 N N . ALA A 1 98 ? 13.476 -1.847 -15.216 1.00 48.59 98 ALA A N 1
ATOM 758 C CA . ALA A 1 98 ? 12.963 -2.243 -16.529 1.00 48.59 98 ALA A CA 1
ATOM 759 C C . ALA A 1 98 ? 11.807 -1.338 -16.994 1.00 48.59 98 ALA A C 1
ATOM 761 O O . ALA A 1 98 ? 11.849 -0.786 -18.090 1.00 48.59 98 ALA A O 1
ATOM 762 N N . ALA A 1 99 ? 10.827 -1.060 -16.125 1.00 48.72 99 ALA A N 1
ATOM 763 C CA . ALA A 1 99 ? 9.726 -0.145 -16.449 1.00 48.72 99 ALA A CA 1
ATOM 764 C C . ALA A 1 99 ? 10.199 1.302 -16.704 1.00 48.72 99 ALA A C 1
ATOM 766 O O . ALA A 1 99 ? 9.598 2.025 -17.497 1.00 48.72 99 ALA A O 1
ATOM 767 N N . LYS A 1 100 ? 11.289 1.728 -16.051 1.00 41.53 100 LYS A N 1
ATOM 768 C CA . LYS A 1 100 ? 11.875 3.067 -16.219 1.00 41.53 100 LYS A CA 1
ATOM 769 C C . LYS A 1 100 ? 12.716 3.200 -17.495 1.00 41.53 100 LYS A C 1
ATOM 771 O O . LYS A 1 100 ? 12.816 4.303 -18.022 1.00 41.53 100 LYS A O 1
ATOM 776 N N . SER A 1 101 ? 13.302 2.107 -17.986 1.00 38.91 101 SER A N 1
ATOM 777 C CA . SER A 1 101 ? 14.133 2.086 -19.202 1.00 38.91 101 SER A CA 1
ATOM 778 C C . SER A 1 101 ? 13.336 1.812 -20.481 1.00 38.91 101 SER A C 1
ATOM 780 O O . SER A 1 101 ? 13.737 2.273 -21.543 1.00 38.91 101 SER A O 1
ATOM 782 N N . LEU A 1 102 ? 12.172 1.162 -20.385 1.00 45.19 102 LEU A N 1
ATOM 783 C CA . LEU A 1 102 ? 11.330 0.848 -21.546 1.00 45.19 102 LEU A CA 1
ATOM 784 C C . LEU A 1 102 ? 10.429 1.999 -22.030 1.00 45.19 102 LEU A C 1
ATOM 786 O O . LEU A 1 102 ? 9.835 1.879 -23.093 1.00 45.19 102 LEU A O 1
ATOM 790 N N . GLY A 1 103 ? 10.295 3.117 -21.303 1.00 40.88 103 GLY A N 1
ATOM 791 C CA . GLY A 1 103 ? 9.543 4.286 -21.797 1.00 40.88 103 GLY A CA 1
ATOM 792 C C . GLY A 1 103 ? 8.063 4.026 -22.142 1.00 40.88 103 GLY A C 1
ATOM 793 O O . GLY A 1 103 ? 7.424 4.868 -22.769 1.00 40.88 103 GLY A O 1
ATOM 794 N N . VAL A 1 104 ? 7.487 2.887 -21.734 1.00 47.19 104 VAL A N 1
ATOM 795 C CA . VAL A 1 104 ? 6.123 2.484 -22.109 1.00 47.19 104 VAL A CA 1
ATOM 796 C C . VAL A 1 104 ? 5.101 3.171 -21.207 1.00 47.19 104 VAL A C 1
ATOM 798 O O . VAL A 1 104 ? 4.515 2.562 -20.318 1.00 47.19 104 VAL A O 1
ATOM 801 N N . LEU A 1 105 ? 4.872 4.462 -21.444 1.00 41.25 105 LEU A N 1
ATOM 802 C CA . LEU A 1 105 ? 3.609 5.135 -21.143 1.00 41.25 105 LEU A CA 1
ATOM 803 C C . LEU A 1 105 ? 3.339 6.209 -22.219 1.00 41.25 105 LEU A C 1
ATOM 805 O O . LEU A 1 105 ? 3.618 7.387 -22.014 1.00 41.25 105 LEU A O 1
ATOM 809 N N . ALA A 1 106 ? 2.688 5.737 -23.297 1.00 32.81 106 ALA A N 1
ATOM 810 C CA . ALA A 1 106 ? 1.889 6.448 -24.318 1.00 32.81 106 ALA A CA 1
ATOM 811 C C . ALA A 1 106 ? 2.645 7.012 -25.558 1.00 32.81 106 ALA A C 1
ATOM 813 O O . ALA A 1 106 ? 3.739 7.543 -25.402 1.00 32.81 106 ALA A O 1
ATOM 814 N N . PRO A 1 107 ? 2.067 6.901 -26.784 1.00 37.25 107 PRO A N 1
ATOM 815 C CA . PRO A 1 107 ? 0.642 7.105 -27.051 1.00 37.25 107 PRO A CA 1
ATOM 816 C C . PRO A 1 107 ? -0.090 5.910 -27.682 1.00 37.25 107 PRO A C 1
ATOM 818 O O . PRO A 1 107 ? 0.176 5.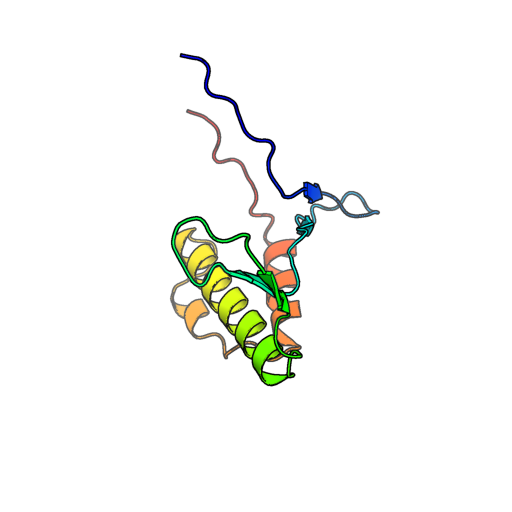510 -28.808 1.00 37.25 107 PRO A O 1
ATOM 821 N N . ALA A 1 108 ? -1.122 5.436 -26.984 1.00 34.34 108 ALA A N 1
ATOM 822 C CA . ALA A 1 108 ? -2.324 4.894 -27.616 1.00 34.34 108 ALA A CA 1
ATOM 823 C C . ALA A 1 108 ? -3.490 5.833 -27.267 1.00 34.34 108 ALA A C 1
ATOM 825 O O . ALA A 1 108 ? -4.345 5.523 -26.443 1.00 34.34 108 ALA A O 1
ATOM 826 N N . LEU A 1 109 ? -3.439 7.042 -27.826 1.00 40.50 109 LEU A N 1
ATOM 827 C CA . LEU A 1 109 ? -4.562 7.972 -27.929 1.00 40.50 109 LEU A CA 1
ATOM 828 C C . LEU A 1 109 ? -4.457 8.647 -29.301 1.00 40.50 109 LEU A C 1
ATOM 830 O O . LEU A 1 109 ? -3.824 9.691 -29.414 1.00 40.50 109 LEU A O 1
ATOM 834 N N . ASN A 1 110 ? -5.007 7.997 -30.331 1.00 30.41 110 ASN A N 1
ATOM 835 C CA . ASN A 1 110 ? -5.794 8.659 -31.374 1.00 30.41 110 ASN A CA 1
ATOM 836 C C . ASN A 1 110 ? -6.568 7.614 -32.205 1.00 30.41 110 ASN A C 1
ATOM 838 O O . ASN A 1 110 ? -6.005 6.951 -33.074 1.00 30.41 110 ASN A O 1
ATOM 842 N N . THR A 1 111 ? -7.855 7.475 -31.896 1.00 33.91 111 THR A N 1
ATOM 843 C CA . THR A 1 111 ? -8.937 7.528 -32.892 1.00 33.91 111 THR A CA 1
ATOM 844 C C . THR A 1 111 ? -9.635 8.855 -32.687 1.00 33.91 111 THR A C 1
ATOM 846 O O . THR A 1 111 ? -9.848 9.166 -31.489 1.00 33.91 111 THR A O 1
#

Secondary structure (DSSP, 8-state):
-----PPPSEEEEEE-TTS-EEEEEEE---SEEEE-SSTTPPPEEEEPPPPPHHHHHHHHHHHHHHHHHHHHHTTSS-GGGGG-----TTHHHHHHHHHHHS---------

Foldseek 3Di:
DDPPPDPDQWDWDQADPVRAGDTDIDHDDAQFDFDDPDDPDDTDTDGHDDDDPVNVLVVLLVVVLVVLVVCCVVVNDPPVCNVPPRDDPVCVVVVVVSVSVVPPDDDPDDD